Protein AF-A0A7C3CEU2-F1 (afdb_monomer_lite)

Radius of gyration: 14.24 Å; chains: 1; bounding box: 34×31×32 Å

pLDDT: mean 79.17, std 16.58, range [35.53, 97.69]

Foldseek 3Di:
DEEEALDDDLDDDPLNVVSVVVQVVCCVVPVPYHYYHCDDNDDDDNDDPPPDDAEYEYAALVCLVVLLVCVVVVHAYEYEFEQVLLVDADDPSSLVSVQRYEYEYCDPSRVVSNCVSNVHPHHYDYDDHDD

Sequence (131 aa):
MIICAPSFWSEVSGEAAYARLLARALREIVPAVRIYSLRPEKTAERCRMPLLRGPVIFSRAPLWPRALALRIKGVPVSFVLHGVEAWRRYPPLARWVFKGAVFLAVSRYTAERFLHLNRLSAPWHLLPPAL

Structure (mmCIF, N/CA/C/O backbone):
data_AF-A0A7C3CEU2-F1
#
_entry.id   AF-A0A7C3CEU2-F1
#
loop_
_atom_site.group_PDB
_atom_site.id
_atom_site.type_symbol
_atom_site.label_atom_id
_atom_site.label_alt_id
_atom_site.label_comp_id
_atom_site.label_asym_id
_atom_site.label_entity_id
_atom_site.label_seq_id
_atom_site.pdbx_PDB_ins_code
_atom_site.Cartn_x
_atom_site.Cartn_y
_atom_site.Cartn_z
_atom_site.occupancy
_atom_site.B_iso_or_equiv
_atom_site.auth_seq_id
_atom_site.auth_comp_id
_atom_site.auth_asym_id
_atom_site.auth_atom_id
_atom_site.pdbx_PDB_model_num
ATOM 1 N N . MET A 1 1 ? 4.286 4.916 15.314 1.00 72.88 1 MET A N 1
ATOM 2 C CA . MET A 1 1 ? 4.111 4.531 13.896 1.00 72.88 1 MET A CA 1
ATOM 3 C C . MET A 1 1 ? 4.668 3.130 13.705 1.00 72.88 1 MET A C 1
ATOM 5 O O . MET A 1 1 ? 5.679 2.805 14.317 1.00 72.88 1 MET A O 1
ATOM 9 N N . ILE A 1 2 ? 3.987 2.283 12.941 1.00 75.38 2 ILE A N 1
ATOM 10 C CA . ILE A 1 2 ? 4.352 0.877 12.752 1.00 75.38 2 ILE A CA 1
ATOM 11 C C . ILE A 1 2 ? 4.576 0.616 11.264 1.00 75.38 2 ILE A C 1
ATOM 13 O O . ILE A 1 2 ? 3.738 0.998 10.458 1.00 75.38 2 ILE A O 1
ATOM 17 N N . ILE A 1 3 ? 5.659 -0.063 10.897 1.00 72.00 3 ILE A N 1
ATOM 18 C CA . ILE A 1 3 ? 5.914 -0.506 9.524 1.00 72.00 3 ILE A CA 1
ATOM 19 C C . ILE A 1 3 ? 5.659 -2.005 9.450 1.00 72.00 3 ILE A C 1
ATOM 21 O O . ILE A 1 3 ? 6.272 -2.785 10.178 1.00 72.00 3 ILE A O 1
ATOM 25 N N . CYS A 1 4 ? 4.754 -2.412 8.568 1.00 69.38 4 CYS A N 1
ATOM 26 C CA . CYS A 1 4 ? 4.407 -3.799 8.331 1.00 69.38 4 CYS A CA 1
ATOM 27 C C . CYS A 1 4 ? 5.009 -4.296 7.008 1.00 69.38 4 CYS A C 1
ATOM 29 O O . CYS A 1 4 ? 4.693 -3.804 5.925 1.00 69.38 4 CYS A O 1
ATOM 31 N N . ALA A 1 5 ? 5.811 -5.345 7.168 1.00 63.56 5 ALA A N 1
ATOM 32 C CA . ALA A 1 5 ? 6.427 -6.252 6.216 1.00 63.56 5 ALA A CA 1
ATOM 33 C C . ALA A 1 5 ? 7.654 -5.763 5.418 1.00 63.56 5 ALA A C 1
ATOM 35 O O . ALA A 1 5 ? 7.583 -5.642 4.197 1.00 63.56 5 ALA A O 1
ATOM 36 N N . PRO A 1 6 ? 8.813 -5.548 6.061 1.00 56.66 6 PRO A N 1
ATOM 37 C CA . PRO A 1 6 ? 10.048 -5.201 5.360 1.00 56.66 6 PRO A CA 1
ATOM 38 C C . PRO A 1 6 ? 10.756 -6.374 4.651 1.00 56.66 6 PRO A C 1
ATOM 40 O O . PRO A 1 6 ? 11.686 -6.115 3.897 1.00 56.66 6 PRO A O 1
ATOM 43 N N . SER A 1 7 ? 10.376 -7.645 4.854 1.00 55.88 7 SER A N 1
ATOM 44 C CA . SER A 1 7 ? 10.966 -8.761 4.096 1.00 55.88 7 SER A CA 1
ATOM 45 C C . SER A 1 7 ? 9.951 -9.863 3.774 1.00 55.88 7 SER A C 1
ATOM 47 O O . SER A 1 7 ? 9.202 -10.335 4.630 1.00 55.88 7 SER A O 1
ATOM 49 N N . PHE A 1 8 ? 9.896 -10.256 2.499 1.00 54.16 8 PHE A N 1
ATOM 50 C CA . PHE A 1 8 ? 9.013 -11.318 1.995 1.00 54.16 8 PHE A CA 1
ATOM 51 C C . PHE A 1 8 ? 9.764 -12.498 1.374 1.00 54.16 8 PHE A C 1
ATOM 53 O O . PHE A 1 8 ? 9.142 -13.531 1.119 1.00 54.16 8 PHE A O 1
ATOM 60 N N . TRP A 1 9 ? 11.073 -12.369 1.162 1.00 52.16 9 TRP A N 1
ATOM 61 C CA . TRP A 1 9 ? 11.849 -13.281 0.329 1.00 52.16 9 TRP A CA 1
ATOM 62 C C . TRP A 1 9 ? 13.182 -13.611 1.005 1.00 52.16 9 TRP A C 1
ATOM 64 O O . TRP A 1 9 ? 13.838 -12.722 1.544 1.00 52.16 9 TRP A O 1
ATOM 74 N N . SER A 1 10 ? 13.557 -14.891 0.989 1.00 49.22 10 SER A N 1
ATOM 75 C CA . SER A 1 10 ? 14.908 -15.369 1.315 1.00 49.22 10 SER A CA 1
ATOM 76 C C . SER A 1 10 ? 15.932 -14.938 0.258 1.00 49.22 10 SER A C 1
ATOM 78 O O . SER A 1 10 ? 17.120 -14.859 0.551 1.00 49.22 10 SER A O 1
ATOM 80 N N . GLU A 1 11 ? 15.465 -14.627 -0.953 1.00 54.78 11 GLU A N 1
ATOM 81 C CA . GLU A 1 11 ? 16.262 -14.151 -2.082 1.00 54.78 11 GLU A CA 1
ATOM 82 C C . GLU A 1 11 ? 16.271 -12.616 -2.149 1.00 54.78 11 GLU A C 1
ATOM 84 O O . GLU A 1 11 ? 15.262 -11.949 -1.888 1.00 54.78 11 GLU A O 1
ATOM 89 N N . VAL A 1 12 ? 17.424 -12.039 -2.497 1.00 56.25 12 VAL A N 1
ATOM 90 C CA . VAL A 1 12 ? 17.590 -10.589 -2.655 1.00 56.25 12 VAL A CA 1
ATOM 91 C C . VAL A 1 12 ? 16.815 -10.132 -3.893 1.00 56.25 12 VAL A C 1
ATOM 93 O O . VAL A 1 12 ? 17.258 -10.316 -5.020 1.00 56.25 12 VAL A O 1
ATOM 96 N N . SER A 1 13 ? 15.656 -9.511 -3.680 1.00 63.59 13 SER A N 1
ATOM 97 C CA . SER A 1 13 ? 14.927 -8.753 -4.704 1.00 63.59 13 SER A CA 1
ATOM 98 C C . SER A 1 13 ? 15.055 -7.253 -4.431 1.00 63.59 13 SER A C 1
ATOM 100 O O . SER A 1 13 ? 15.171 -6.840 -3.273 1.00 63.59 13 SER A O 1
ATOM 102 N N . GLY A 1 14 ? 14.998 -6.420 -5.476 1.00 65.88 14 GLY A N 1
ATOM 103 C CA . GLY A 1 14 ? 15.035 -4.956 -5.324 1.00 65.88 14 GLY A CA 1
ATOM 104 C C . GLY A 1 14 ? 13.945 -4.427 -4.380 1.00 65.88 14 GLY A C 1
ATOM 105 O O . GLY A 1 14 ? 14.180 -3.508 -3.601 1.00 65.88 14 GLY A O 1
ATOM 106 N N . GLU A 1 15 ? 12.785 -5.085 -4.359 1.00 65.00 15 GLU A N 1
ATOM 107 C CA . GLU A 1 15 ? 11.680 -4.804 -3.438 1.00 65.00 15 GLU A CA 1
ATOM 108 C C . GLU A 1 15 ? 12.062 -5.058 -1.969 1.00 65.00 15 GLU A C 1
ATOM 110 O O . GLU A 1 15 ? 11.793 -4.226 -1.103 1.00 65.00 15 GLU A O 1
ATOM 115 N N . ALA A 1 16 ? 12.735 -6.178 -1.681 1.00 66.75 16 ALA A N 1
ATOM 116 C CA . ALA A 1 16 ? 13.203 -6.500 -0.334 1.00 66.75 16 ALA A CA 1
ATOM 117 C C . ALA A 1 16 ? 14.320 -5.549 0.125 1.00 66.75 16 ALA A C 1
ATOM 119 O O . ALA A 1 16 ? 14.311 -5.100 1.272 1.00 66.75 16 ALA A O 1
ATOM 120 N N . ALA A 1 17 ? 15.255 -5.200 -0.764 1.00 71.00 17 ALA A N 1
ATOM 121 C CA . ALA A 1 17 ? 16.306 -4.225 -0.471 1.00 71.00 17 ALA A CA 1
ATOM 122 C C . ALA A 1 17 ? 15.711 -2.846 -0.142 1.00 71.00 17 ALA A C 1
ATOM 124 O O . ALA A 1 17 ? 16.046 -2.255 0.887 1.00 71.00 17 ALA A O 1
ATOM 125 N N . TYR A 1 18 ? 14.757 -2.381 -0.951 1.00 72.31 18 TYR A N 1
ATOM 126 C CA . TYR A 1 18 ? 14.082 -1.108 -0.724 1.00 72.31 18 TYR A CA 1
ATOM 127 C C . TYR A 1 18 ? 13.266 -1.110 0.572 1.00 72.31 18 TYR A C 1
ATOM 129 O O . TYR A 1 18 ? 13.334 -0.164 1.353 1.00 72.31 18 TYR A O 1
ATOM 137 N N . ALA A 1 19 ? 12.522 -2.181 0.851 1.00 70.50 19 ALA A N 1
ATOM 138 C CA . ALA A 1 19 ? 11.728 -2.280 2.070 1.00 70.50 19 ALA A CA 1
ATOM 139 C C . ALA A 1 19 ? 12.603 -2.287 3.341 1.00 70.50 19 ALA A C 1
ATOM 141 O O . ALA A 1 19 ? 12.223 -1.682 4.348 1.00 70.50 19 ALA A O 1
ATOM 142 N N . ARG A 1 20 ? 13.798 -2.897 3.289 1.00 73.06 20 ARG A N 1
ATOM 143 C CA . ARG A 1 20 ? 14.805 -2.823 4.363 1.00 73.06 20 ARG A CA 1
ATOM 144 C C . ARG A 1 20 ? 15.373 -1.409 4.525 1.00 73.06 20 ARG A C 1
ATOM 146 O O . ARG A 1 20 ? 15.438 -0.924 5.654 1.00 73.06 20 ARG A O 1
ATOM 153 N N . LEU A 1 21 ? 15.741 -0.744 3.427 1.00 75.31 21 LEU A N 1
ATOM 154 C CA . LEU A 1 21 ? 16.241 0.638 3.446 1.00 75.31 21 LEU A CA 1
ATOM 155 C C . LEU A 1 21 ? 15.198 1.609 4.009 1.00 75.31 21 LEU A C 1
ATOM 157 O O . LEU A 1 21 ? 15.507 2.380 4.913 1.00 75.31 21 LEU A O 1
ATOM 161 N N . LEU A 1 22 ? 13.946 1.508 3.557 1.00 75.56 22 LEU A N 1
ATOM 162 C CA . LEU A 1 22 ? 12.835 2.315 4.059 1.00 75.56 22 LEU A CA 1
ATOM 163 C C . LEU A 1 22 ? 12.617 2.101 5.560 1.00 75.56 22 LEU A C 1
ATOM 165 O O . LEU A 1 22 ? 12.456 3.061 6.312 1.00 75.56 22 LEU A O 1
ATOM 169 N N . ALA A 1 23 ? 12.624 0.844 6.011 1.00 75.38 23 ALA A N 1
ATOM 170 C CA . ALA A 1 23 ? 12.460 0.527 7.423 1.00 75.38 23 ALA A CA 1
ATOM 171 C C . ALA A 1 23 ? 13.604 1.097 8.277 1.00 75.38 23 ALA A C 1
ATOM 173 O O . ALA A 1 23 ? 13.350 1.617 9.364 1.00 75.38 23 ALA A O 1
ATOM 174 N N . ARG A 1 24 ? 14.845 1.038 7.776 1.00 76.56 24 ARG A N 1
ATOM 175 C CA . ARG A 1 24 ? 16.019 1.618 8.435 1.00 76.56 24 ARG A CA 1
ATOM 176 C C . ARG A 1 24 ? 15.930 3.143 8.511 1.00 76.56 24 ARG A C 1
ATOM 178 O O . ARG A 1 24 ? 15.984 3.675 9.614 1.00 76.56 24 ARG A O 1
ATOM 185 N N . ALA A 1 25 ? 15.706 3.820 7.386 1.00 75.06 25 ALA A N 1
ATOM 186 C CA . ALA A 1 25 ? 15.602 5.278 7.331 1.00 75.06 25 ALA A CA 1
ATOM 187 C C . ALA A 1 25 ? 14.486 5.809 8.247 1.00 75.06 25 ALA A C 1
ATOM 189 O O . ALA A 1 25 ? 14.680 6.759 9.001 1.00 75.06 25 ALA A O 1
ATOM 190 N N . LEU A 1 26 ? 13.322 5.151 8.264 1.00 72.50 26 LEU A N 1
ATOM 191 C CA . LEU A 1 26 ? 12.221 5.548 9.145 1.00 72.50 26 LEU A CA 1
ATOM 192 C C . LEU A 1 26 ? 12.522 5.318 10.628 1.00 72.50 26 LEU A C 1
ATOM 194 O O . LEU A 1 26 ? 12.036 6.079 11.460 1.00 72.50 26 LEU A O 1
ATOM 198 N N . ARG A 1 27 ? 13.312 4.295 10.971 1.00 73.50 27 ARG A N 1
ATOM 199 C CA . ARG A 1 27 ? 13.768 4.072 12.348 1.00 73.50 27 ARG A CA 1
ATOM 200 C C . ARG A 1 27 ? 14.796 5.115 12.784 1.00 73.50 27 ARG A C 1
ATOM 202 O O . ARG A 1 27 ? 14.803 5.477 13.954 1.00 73.50 27 ARG A O 1
ATOM 209 N N . GLU A 1 28 ? 15.631 5.596 11.869 1.00 76.69 28 GLU A N 1
ATOM 210 C CA . GLU A 1 28 ? 16.599 6.667 12.137 1.00 76.69 28 GLU A CA 1
ATOM 211 C C . GLU A 1 28 ? 15.892 8.014 12.369 1.00 76.69 28 GLU A C 1
ATOM 213 O O . GLU A 1 28 ? 16.191 8.701 13.340 1.00 76.69 28 GLU A O 1
ATOM 218 N N . ILE A 1 29 ? 14.892 8.354 11.547 1.00 73.88 29 ILE A N 1
ATOM 219 C CA . ILE A 1 29 ? 14.123 9.606 11.683 1.00 73.88 29 ILE A CA 1
ATOM 220 C C . ILE A 1 29 ? 13.165 9.550 12.880 1.00 73.88 29 ILE A C 1
ATOM 222 O O . ILE A 1 29 ? 12.965 10.538 13.584 1.00 73.88 29 ILE A O 1
ATOM 226 N N . VAL A 1 30 ? 12.539 8.394 13.109 1.00 74.69 30 VAL A N 1
ATOM 227 C CA . VAL A 1 30 ? 11.559 8.195 14.178 1.00 74.69 30 VAL A CA 1
ATOM 228 C C . VAL A 1 30 ? 11.952 6.954 14.988 1.00 74.69 30 VAL A C 1
ATOM 230 O O . VAL A 1 30 ? 11.452 5.856 14.724 1.00 74.69 30 VAL A O 1
ATOM 233 N N . PRO A 1 31 ? 12.788 7.108 16.033 1.00 72.50 31 PRO A N 1
ATOM 234 C CA . PRO A 1 31 ? 13.298 5.991 16.839 1.00 72.50 31 PRO A CA 1
ATOM 235 C C . PRO A 1 31 ? 12.214 5.099 17.461 1.00 72.50 31 PRO A C 1
ATOM 237 O O . PRO A 1 31 ? 12.431 3.912 17.695 1.00 72.50 31 PRO A O 1
ATOM 240 N N . ALA A 1 32 ? 11.016 5.649 17.689 1.00 72.31 32 ALA A N 1
ATOM 241 C CA . ALA A 1 32 ? 9.859 4.926 18.218 1.00 72.31 32 ALA A CA 1
ATOM 242 C C . ALA A 1 32 ? 9.128 4.042 17.179 1.00 72.31 32 ALA A C 1
ATOM 244 O O . ALA A 1 32 ? 8.109 3.419 17.502 1.00 72.31 32 ALA A O 1
ATOM 245 N N . VAL A 1 33 ? 9.586 4.003 15.922 1.00 74.25 33 VAL A N 1
ATOM 246 C CA . VAL A 1 33 ? 8.997 3.159 14.876 1.00 74.25 33 VAL A CA 1
ATOM 247 C C . VAL A 1 33 ? 9.192 1.685 15.200 1.00 74.25 33 VAL A C 1
ATOM 249 O O . VAL A 1 33 ? 10.299 1.213 15.448 1.00 74.25 33 VAL A O 1
ATOM 252 N N . ARG A 1 34 ? 8.094 0.927 15.142 1.00 75.19 34 ARG A N 1
ATOM 253 C CA . ARG A 1 34 ? 8.120 -0.532 15.284 1.00 75.19 34 ARG A CA 1
ATOM 254 C C . ARG A 1 34 ? 8.059 -1.181 13.912 1.00 75.19 34 ARG A C 1
ATOM 256 O O . ARG A 1 34 ? 7.157 -0.882 13.134 1.00 75.19 34 ARG A O 1
ATOM 263 N N . ILE A 1 35 ? 8.988 -2.085 13.636 1.00 72.75 35 ILE A N 1
ATOM 264 C CA . ILE A 1 35 ? 9.080 -2.803 12.366 1.00 72.75 35 ILE A CA 1
ATOM 265 C C . ILE A 1 35 ? 8.587 -4.236 12.585 1.00 72.75 35 ILE A C 1
ATOM 267 O O . ILE A 1 35 ? 9.104 -4.940 13.448 1.00 72.75 35 ILE A O 1
ATOM 271 N N . TYR A 1 36 ? 7.606 -4.677 11.802 1.00 72.25 36 TYR A N 1
ATOM 272 C CA . TYR A 1 36 ? 7.068 -6.039 11.847 1.00 72.25 36 TYR A CA 1
ATOM 273 C C . TYR A 1 36 ? 7.275 -6.729 10.512 1.00 72.25 36 TYR A C 1
ATOM 275 O O . TYR A 1 36 ? 6.740 -6.251 9.521 1.00 72.25 36 TYR A O 1
ATOM 283 N N . SER A 1 37 ? 7.969 -7.869 10.470 1.00 68.25 37 SER A N 1
ATOM 284 C CA . SER A 1 37 ? 8.040 -8.693 9.256 1.00 68.25 37 SER A CA 1
ATOM 285 C C . SER A 1 37 ? 7.017 -9.821 9.265 1.00 68.25 37 SER A C 1
ATOM 287 O O . SER A 1 37 ? 6.851 -10.509 10.267 1.00 68.25 37 SER A O 1
ATOM 289 N N . LEU A 1 38 ? 6.310 -9.998 8.143 1.00 60.22 38 LEU A N 1
ATOM 290 C CA . LEU A 1 38 ? 5.287 -11.042 7.989 1.00 60.22 38 LEU A CA 1
ATOM 291 C C . LEU A 1 38 ? 5.890 -12.415 7.662 1.00 60.22 38 LEU A C 1
ATOM 293 O O . LEU A 1 38 ? 5.217 -13.428 7.850 1.00 60.22 38 LEU A O 1
ATOM 297 N N . ARG A 1 39 ? 7.146 -12.457 7.202 1.00 58.28 39 ARG A N 1
ATOM 298 C CA . ARG A 1 39 ? 7.986 -13.655 7.187 1.00 58.28 39 ARG A CA 1
ATOM 299 C C . ARG A 1 39 ? 9.299 -13.316 7.894 1.00 58.28 39 ARG A C 1
ATOM 301 O O . ARG A 1 39 ? 9.975 -12.381 7.466 1.00 58.28 39 ARG A O 1
ATOM 308 N N . PRO A 1 40 ? 9.661 -14.008 8.979 1.00 51.78 40 PRO A N 1
ATOM 309 C CA . PRO A 1 40 ? 10.982 -13.830 9.552 1.00 51.78 40 PRO A CA 1
ATOM 310 C C . PRO A 1 40 ? 12.025 -14.425 8.590 1.00 51.78 40 PRO A C 1
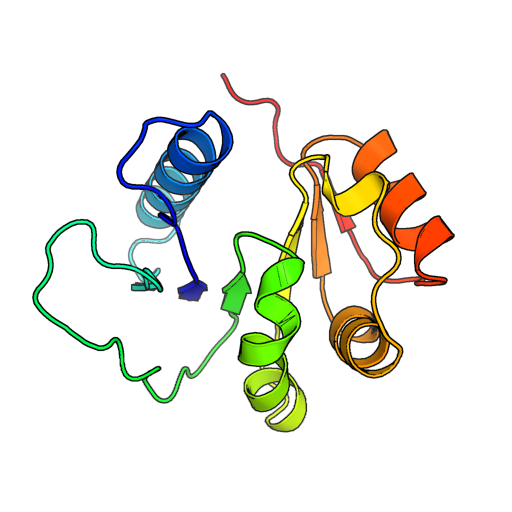ATOM 312 O O . PRO A 1 40 ? 11.800 -15.479 8.002 1.00 51.78 40 PRO A O 1
ATOM 315 N N . GLU A 1 41 ? 13.172 -13.761 8.430 1.00 47.94 41 GLU A N 1
ATOM 316 C CA . GLU A 1 41 ?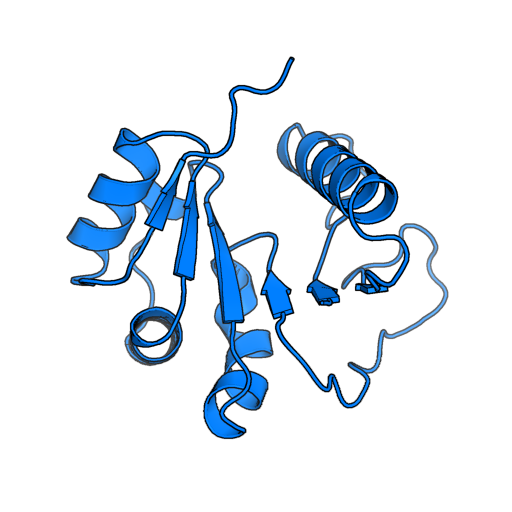 14.331 -14.315 7.698 1.00 47.94 41 GLU A CA 1
ATOM 317 C C . GLU A 1 41 ? 14.895 -15.583 8.368 1.00 47.94 41 GLU A C 1
ATOM 319 O O . GLU A 1 41 ? 15.646 -16.330 7.750 1.00 47.94 41 GLU A O 1
ATOM 324 N N . LYS A 1 42 ? 14.497 -15.856 9.619 1.00 43.88 42 LYS A N 1
ATOM 325 C CA . LYS A 1 42 ? 14.785 -17.089 10.359 1.00 43.88 42 LYS A CA 1
ATOM 326 C C . LYS A 1 42 ? 13.487 -17.766 10.808 1.00 43.88 42 LYS A C 1
ATOM 328 O O . LYS A 1 42 ? 12.588 -17.126 11.337 1.00 43.88 42 LYS A O 1
ATOM 333 N N . THR A 1 43 ? 13.416 -19.075 10.620 1.00 39.22 43 THR A N 1
ATOM 334 C CA . THR A 1 43 ? 12.252 -19.982 10.637 1.00 39.22 43 THR A CA 1
ATOM 335 C C . THR A 1 43 ? 11.423 -20.097 11.932 1.00 39.22 43 THR A C 1
ATOM 337 O O . THR A 1 43 ? 10.631 -21.028 12.040 1.00 39.22 43 THR A O 1
ATOM 340 N N . ALA A 1 44 ? 11.554 -19.218 12.927 1.00 35.53 44 ALA A N 1
ATOM 341 C CA . ALA A 1 44 ? 11.131 -19.571 14.287 1.00 35.53 44 ALA A CA 1
ATOM 342 C C . ALA A 1 44 ? 9.729 -19.123 14.738 1.00 35.53 44 ALA A C 1
ATOM 344 O O . ALA A 1 44 ? 9.203 -19.731 15.661 1.00 35.53 44 ALA A O 1
ATOM 345 N N . GLU A 1 45 ? 9.066 -18.124 14.144 1.00 40.44 45 GLU A N 1
ATOM 346 C CA . GLU A 1 45 ? 7.824 -17.616 14.758 1.00 40.44 45 GLU A CA 1
ATOM 347 C C . GLU A 1 45 ? 6.716 -17.305 13.749 1.00 40.44 45 GLU A C 1
ATOM 349 O O . GLU A 1 45 ? 6.830 -16.428 12.888 1.00 40.44 45 GLU A O 1
ATOM 354 N N . ARG A 1 46 ? 5.576 -17.998 13.900 1.00 42.47 46 ARG A N 1
ATOM 355 C CA . ARG A 1 46 ? 4.295 -17.539 13.350 1.00 42.47 46 ARG A CA 1
ATOM 356 C C . ARG A 1 46 ? 4.002 -16.174 13.969 1.00 42.47 46 ARG A C 1
ATOM 358 O O . ARG A 1 46 ? 3.555 -16.090 15.109 1.00 42.47 46 ARG A O 1
ATOM 365 N N . CYS A 1 47 ? 4.248 -15.114 13.204 1.00 45.94 47 CYS A N 1
ATOM 366 C CA . CYS A 1 47 ? 4.029 -13.741 13.634 1.00 45.94 47 CYS A CA 1
ATOM 367 C C . CYS A 1 47 ? 2.531 -13.525 13.926 1.00 45.94 47 CYS A C 1
ATOM 369 O O . CYS A 1 47 ? 1.718 -13.313 13.021 1.00 45.94 47 CYS A O 1
ATOM 371 N N . ARG A 1 48 ? 2.139 -13.622 15.203 1.00 52.94 48 ARG A N 1
ATOM 372 C CA . ARG A 1 48 ? 0.846 -13.124 15.679 1.00 52.94 48 ARG A CA 1
ATOM 373 C C . ARG A 1 48 ? 0.896 -11.611 15.515 1.00 52.94 48 ARG A C 1
ATOM 375 O O . ARG A 1 48 ? 1.741 -10.974 16.133 1.00 52.94 48 ARG A O 1
ATOM 382 N N . MET A 1 49 ? 0.026 -11.038 14.677 1.00 52.25 49 MET A N 1
ATOM 383 C CA . MET A 1 49 ? -0.116 -9.580 14.619 1.00 52.25 49 MET A CA 1
ATOM 384 C C . MET A 1 49 ? -0.436 -9.095 16.038 1.00 52.25 49 MET A C 1
ATOM 386 O O . MET A 1 49 ? -1.497 -9.456 16.557 1.00 52.25 49 MET A O 1
ATOM 390 N N . PRO A 1 50 ? 0.439 -8.303 16.680 1.00 57.75 50 PRO A N 1
ATOM 391 C CA . PRO A 1 50 ? 0.084 -7.697 17.948 1.00 57.75 50 PRO A CA 1
ATOM 392 C C . PRO A 1 50 ? -1.124 -6.781 17.744 1.00 57.75 50 PRO A C 1
ATOM 394 O O . PRO A 1 50 ? -1.422 -6.359 16.623 1.00 57.75 50 PRO A O 1
ATOM 397 N N . LEU A 1 51 ? -1.815 -6.439 18.832 1.00 60.69 51 LEU A N 1
ATOM 398 C CA . LEU A 1 51 ? -2.785 -5.345 18.844 1.00 60.69 51 LEU A CA 1
ATOM 399 C C . LEU A 1 51 ? -2.052 -4.038 18.505 1.00 60.69 51 LEU A C 1
ATOM 401 O O . LEU A 1 51 ? -1.561 -3.330 19.381 1.00 60.69 51 LEU A O 1
ATOM 405 N N . LEU A 1 52 ? -1.930 -3.758 17.208 1.00 63.12 52 LEU A N 1
ATOM 406 C CA . LEU A 1 52 ? -1.287 -2.564 16.687 1.00 63.12 52 LEU A CA 1
ATOM 407 C C . LEU A 1 52 ? -2.147 -1.358 17.077 1.00 63.12 52 LEU A C 1
ATOM 409 O O . LEU A 1 52 ? -3.271 -1.209 16.599 1.00 63.12 52 LEU A O 1
ATOM 413 N N . ARG A 1 53 ? -1.626 -0.519 17.976 1.00 66.69 53 ARG A N 1
ATOM 414 C CA . ARG A 1 53 ? -2.191 0.792 18.307 1.00 66.69 53 ARG A CA 1
ATOM 415 C C . ARG A 1 53 ? -1.341 1.865 17.619 1.00 66.69 53 ARG A C 1
ATOM 417 O O . ARG A 1 53 ? -0.127 1.903 17.814 1.00 66.69 53 ARG A O 1
ATOM 424 N N . GLY A 1 54 ? -1.981 2.710 16.811 1.00 77.94 54 GLY A N 1
ATOM 425 C CA . GLY A 1 54 ? -1.349 3.815 16.077 1.00 77.94 54 GLY A CA 1
ATOM 426 C C . GLY A 1 54 ? -1.183 3.574 14.566 1.00 77.94 54 GLY A C 1
ATOM 427 O O . GLY A 1 54 ? -1.475 2.478 14.091 1.00 77.94 54 GLY A O 1
ATOM 428 N N . PRO A 1 55 ? -0.724 4.590 13.806 1.00 85.50 55 PRO A N 1
ATOM 429 C CA . PRO A 1 55 ? -0.655 4.540 12.343 1.00 85.50 55 PRO A CA 1
ATOM 430 C C . PRO A 1 55 ? 0.246 3.416 11.827 1.00 85.50 55 PRO A C 1
ATOM 432 O O . PRO A 1 55 ? 1.354 3.227 12.350 1.00 85.50 55 PRO A O 1
ATOM 435 N N . VAL A 1 56 ? -0.213 2.708 10.790 1.00 87.88 56 VAL A N 1
ATOM 436 C CA . VAL A 1 56 ? 0.488 1.560 10.198 1.00 87.88 56 VAL A CA 1
ATOM 437 C C . VAL A 1 56 ? 0.801 1.803 8.724 1.00 87.88 56 VAL A C 1
ATOM 439 O O . VAL A 1 56 ? -0.097 2.044 7.926 1.00 87.88 56 VAL A O 1
ATOM 442 N N . ILE A 1 57 ? 2.068 1.675 8.345 1.00 88.25 57 ILE A N 1
ATOM 443 C CA . ILE A 1 57 ? 2.534 1.724 6.959 1.00 88.25 57 ILE A CA 1
ATOM 444 C C . ILE A 1 57 ? 2.779 0.294 6.492 1.00 88.25 57 ILE A C 1
ATOM 446 O O . ILE A 1 57 ? 3.628 -0.408 7.032 1.00 88.25 57 ILE A O 1
ATOM 450 N N . PHE A 1 58 ? 2.049 -0.145 5.479 1.00 86.88 58 PHE A N 1
ATOM 451 C CA . PHE A 1 58 ? 2.297 -1.394 4.781 1.00 86.88 58 PHE A CA 1
ATOM 452 C C . PHE A 1 58 ? 3.280 -1.150 3.649 1.00 86.88 58 PHE A C 1
ATOM 454 O O . PHE A 1 58 ? 3.073 -0.264 2.823 1.00 86.88 58 PHE A O 1
ATOM 461 N N . SER A 1 59 ? 4.313 -1.980 3.561 1.00 83.50 59 SER A N 1
ATOM 462 C CA . SER A 1 59 ? 5.272 -1.904 2.461 1.00 83.50 59 SER A CA 1
ATOM 463 C C . SER A 1 59 ? 4.643 -2.191 1.100 1.00 83.50 59 SER A C 1
ATOM 465 O O . SER A 1 59 ? 5.238 -1.848 0.101 1.00 83.50 59 SER A O 1
ATOM 467 N N . ARG A 1 60 ? 3.466 -2.827 1.009 1.00 84.38 60 ARG A N 1
ATOM 468 C CA . ARG A 1 60 ? 2.861 -3.151 -0.295 1.00 84.38 60 ARG A CA 1
ATOM 469 C C . ARG A 1 60 ? 1.345 -3.195 -0.251 1.00 84.38 60 ARG A C 1
ATOM 471 O O . ARG A 1 60 ? 0.762 -3.717 0.705 1.00 84.38 60 ARG A O 1
ATOM 478 N N . ALA A 1 61 ? 0.699 -2.785 -1.340 1.00 88.69 61 ALA A N 1
ATOM 479 C CA . ALA A 1 61 ? -0.757 -2.871 -1.497 1.00 88.69 61 ALA A CA 1
ATOM 480 C C . ALA A 1 61 ? -1.351 -4.298 -1.368 1.00 88.69 61 ALA A C 1
ATOM 482 O O . ALA A 1 61 ? -2.435 -4.435 -0.797 1.00 88.69 61 ALA A O 1
ATOM 483 N N . PRO A 1 62 ? -0.691 -5.399 -1.804 1.00 88.25 62 PRO A N 1
ATOM 484 C CA . PRO A 1 62 ? -1.164 -6.768 -1.557 1.00 88.25 62 PRO A CA 1
ATOM 485 C C . PRO A 1 62 ? -1.396 -7.141 -0.084 1.00 88.25 62 PRO A C 1
ATOM 487 O O . PRO A 1 62 ? -2.041 -8.151 0.183 1.00 88.25 62 PRO A O 1
ATOM 490 N N . LEU A 1 63 ? -0.920 -6.338 0.872 1.00 86.19 63 LEU A N 1
ATOM 491 C CA . LEU A 1 63 ? -1.124 -6.559 2.308 1.00 86.19 63 LEU A CA 1
ATOM 492 C C . LEU A 1 63 ? -2.453 -6.024 2.839 1.00 86.19 63 LEU A C 1
ATOM 494 O O . LEU A 1 63 ? -2.718 -6.112 4.040 1.00 86.19 63 LEU A O 1
ATOM 498 N N . TRP A 1 64 ? -3.328 -5.550 1.953 1.00 90.44 64 TRP A N 1
ATOM 499 C CA . TRP A 1 64 ? -4.675 -5.105 2.293 1.00 90.44 64 TRP A CA 1
ATOM 500 C C . TRP A 1 64 ? -5.485 -6.075 3.181 1.00 90.44 64 TRP A C 1
ATOM 502 O O . TRP A 1 64 ? -6.222 -5.563 4.025 1.00 90.44 64 TRP A O 1
ATOM 512 N N . PRO A 1 65 ? -5.356 -7.427 3.118 1.00 89.81 65 PRO A N 1
ATOM 513 C CA . PRO A 1 65 ? -6.121 -8.295 4.017 1.00 89.81 65 PRO A CA 1
ATOM 514 C C . PRO A 1 65 ? -5.736 -8.097 5.486 1.00 89.81 65 PRO A C 1
ATOM 516 O O . PRO A 1 65 ? -6.574 -8.212 6.374 1.00 89.81 65 PRO A O 1
ATOM 519 N N . ARG A 1 66 ? -4.469 -7.755 5.759 1.00 84.44 66 ARG A N 1
ATOM 520 C CA . ARG A 1 66 ? -3.984 -7.441 7.113 1.00 84.44 66 ARG A CA 1
ATOM 521 C C . ARG A 1 66 ? -4.428 -6.051 7.557 1.00 84.44 66 ARG A C 1
ATOM 523 O O . ARG A 1 66 ? -4.733 -5.846 8.729 1.00 84.44 66 ARG A O 1
ATOM 530 N N . ALA A 1 67 ? -4.515 -5.117 6.615 1.00 87.94 67 ALA A N 1
ATOM 531 C CA . ALA A 1 67 ? -5.030 -3.779 6.866 1.00 87.94 67 ALA A CA 1
ATOM 532 C C . ALA A 1 67 ? -6.545 -3.756 7.118 1.00 87.94 67 ALA A C 1
ATOM 534 O O . ALA A 1 67 ? -7.022 -2.832 7.766 1.00 87.94 67 ALA A O 1
ATOM 535 N N . LEU A 1 68 ? -7.302 -4.762 6.663 1.00 90.75 68 LEU A N 1
ATOM 536 C CA . LEU A 1 68 ? -8.758 -4.814 6.826 1.00 90.75 68 LEU A CA 1
ATOM 537 C C . LEU A 1 68 ? -9.184 -4.688 8.296 1.00 90.75 68 LEU A C 1
ATOM 539 O O . LEU A 1 68 ? -9.991 -3.826 8.634 1.00 90.75 68 LEU A O 1
ATOM 543 N N . ALA A 1 69 ? -8.599 -5.497 9.184 1.00 87.31 69 ALA A N 1
ATOM 544 C CA . ALA A 1 69 ? -8.925 -5.460 10.610 1.00 87.31 69 ALA A CA 1
ATOM 545 C C . ALA A 1 69 ? -8.545 -4.120 11.265 1.00 87.31 69 ALA A C 1
ATOM 547 O O . ALA A 1 69 ? -9.246 -3.642 12.154 1.00 87.31 69 ALA A O 1
ATOM 548 N N . LEU A 1 70 ? -7.451 -3.498 10.817 1.00 88.44 70 LEU A N 1
ATOM 549 C CA . LEU A 1 70 ? -7.024 -2.177 11.286 1.00 88.44 70 LEU A CA 1
ATOM 550 C C . LEU A 1 70 ? -7.984 -1.085 10.808 1.00 88.44 70 LEU A C 1
ATOM 552 O O . LEU A 1 70 ? -8.382 -0.222 11.585 1.00 88.44 70 LEU A O 1
ATOM 556 N N . ARG A 1 71 ? -8.423 -1.179 9.551 1.00 89.56 71 ARG A N 1
ATOM 557 C CA . ARG A 1 71 ? -9.356 -0.245 8.927 1.00 89.56 71 ARG A CA 1
ATOM 558 C C . ARG A 1 71 ? -10.728 -0.263 9.594 1.00 89.56 71 ARG A C 1
ATOM 560 O O . ARG A 1 71 ? -11.311 0.804 9.771 1.00 89.56 71 ARG A O 1
ATOM 567 N N . ILE A 1 72 ? -11.218 -1.447 9.972 1.00 90.62 72 ILE A N 1
ATOM 568 C CA . ILE A 1 72 ? -12.463 -1.615 10.742 1.00 90.62 72 ILE A CA 1
ATOM 569 C C . ILE A 1 72 ? -12.336 -0.950 12.119 1.00 90.62 72 ILE A C 1
ATOM 571 O O . ILE A 1 72 ? -13.271 -0.308 12.579 1.00 90.62 72 ILE A O 1
ATOM 575 N N . LYS A 1 73 ? -11.159 -1.034 12.749 1.00 88.06 73 LYS A N 1
ATOM 576 C CA . LYS A 1 73 ? -10.860 -0.398 14.042 1.00 88.06 73 LYS A CA 1
ATOM 577 C C . LYS A 1 73 ? -10.556 1.106 13.949 1.00 88.06 73 LYS A C 1
ATOM 579 O O . LYS A 1 73 ? -10.129 1.688 14.940 1.00 88.06 73 LYS A O 1
ATOM 584 N N . GLY A 1 74 ? -10.711 1.725 12.776 1.00 89.56 74 GLY A N 1
ATOM 585 C CA . GLY A 1 74 ? -10.416 3.148 12.572 1.00 89.56 74 GLY A CA 1
ATOM 586 C C . GLY A 1 74 ? -8.928 3.507 12.658 1.00 89.56 74 GLY A C 1
ATOM 587 O O . GLY A 1 74 ? -8.588 4.675 12.812 1.00 89.56 74 GLY A O 1
ATOM 588 N N . VAL A 1 75 ? -8.027 2.525 12.568 1.00 89.69 75 VAL A N 1
ATOM 589 C CA . VAL A 1 75 ? -6.583 2.776 12.610 1.00 89.69 75 VAL A CA 1
ATOM 590 C C . VAL A 1 75 ? -6.126 3.341 11.258 1.00 89.69 75 VAL A C 1
ATOM 592 O O . VAL A 1 75 ? -6.421 2.725 10.228 1.00 89.69 75 VAL A O 1
ATOM 595 N N . PRO A 1 76 ? -5.381 4.464 11.230 1.00 90.62 76 PRO A N 1
ATOM 596 C CA . PRO A 1 76 ? -4.823 5.003 9.995 1.00 90.62 76 PRO A CA 1
ATOM 597 C C . PRO A 1 76 ? -3.862 4.010 9.340 1.00 90.62 76 PRO A C 1
ATOM 599 O O . PRO A 1 76 ? -2.960 3.480 9.999 1.00 90.62 76 PRO A O 1
ATOM 602 N N . VAL A 1 77 ? -4.043 3.777 8.040 1.00 92.31 77 VAL A N 1
ATOM 603 C CA . VAL A 1 77 ? -3.195 2.877 7.256 1.00 92.31 77 VAL A CA 1
ATOM 604 C C . VAL A 1 77 ? -2.637 3.581 6.026 1.00 92.31 77 VAL A C 1
ATOM 606 O O . VAL A 1 77 ? -3.349 4.320 5.346 1.00 92.31 77 VAL A O 1
ATOM 609 N N . SER A 1 78 ? -1.379 3.298 5.716 1.00 92.88 78 SER A N 1
ATOM 610 C CA . SER A 1 78 ? -0.728 3.742 4.487 1.00 92.88 78 SER A CA 1
ATOM 611 C C . SER A 1 78 ? -0.157 2.554 3.725 1.00 92.88 78 SER A C 1
ATOM 613 O O . SER A 1 78 ? 0.163 1.533 4.332 1.00 92.88 78 SER A O 1
ATOM 615 N N . PHE A 1 79 ? -0.003 2.679 2.411 1.00 92.25 79 PHE A N 1
ATOM 616 C CA . PHE A 1 79 ? 0.596 1.646 1.565 1.00 92.25 79 PHE A CA 1
ATOM 617 C C . PHE A 1 79 ? 1.698 2.224 0.694 1.00 92.25 79 PHE A C 1
ATOM 619 O O . PHE A 1 79 ? 1.516 3.277 0.088 1.00 92.25 79 PHE A O 1
ATOM 626 N N . VAL A 1 80 ? 2.806 1.501 0.582 1.00 89.81 80 VAL A N 1
ATOM 627 C CA . VAL A 1 80 ? 3.845 1.792 -0.403 1.00 89.81 80 VAL A CA 1
ATOM 628 C C . VAL A 1 80 ? 3.512 1.091 -1.729 1.00 89.81 80 VAL A C 1
ATOM 630 O O . VAL A 1 80 ? 3.000 -0.032 -1.741 1.00 89.81 80 VAL A O 1
ATOM 633 N N . LEU A 1 81 ? 3.744 1.785 -2.845 1.00 90.62 81 LEU A N 1
ATOM 634 C CA . LEU A 1 81 ? 3.551 1.308 -4.213 1.00 90.62 81 LEU A CA 1
ATOM 635 C C . LEU A 1 81 ? 4.911 1.243 -4.918 1.00 90.62 81 LEU A C 1
ATOM 637 O O . LEU A 1 81 ? 5.564 2.276 -5.081 1.00 90.62 81 LEU A O 1
ATOM 641 N N . HIS A 1 82 ? 5.311 0.048 -5.357 1.00 84.56 82 HIS A N 1
ATOM 642 C CA . HIS A 1 82 ? 6.627 -0.255 -5.934 1.00 84.56 82 HIS A CA 1
ATOM 643 C C . HIS A 1 82 ? 6.633 -0.348 -7.465 1.00 84.56 82 HIS A C 1
ATOM 645 O O . HIS A 1 82 ? 7.697 -0.399 -8.071 1.00 84.56 82 HIS A O 1
ATOM 651 N N . GLY A 1 83 ? 5.464 -0.355 -8.104 1.00 85.56 83 GLY A N 1
ATOM 652 C CA . GLY A 1 83 ? 5.322 -0.293 -9.562 1.00 85.56 83 GLY A CA 1
ATOM 653 C C . GLY A 1 83 ? 4.503 -1.445 -10.121 1.00 85.56 83 GLY A C 1
ATOM 654 O O . GLY A 1 83 ? 3.641 -1.223 -10.968 1.00 85.56 83 GLY A O 1
ATOM 655 N N . VAL A 1 84 ? 4.668 -2.659 -9.584 1.00 85.44 84 VAL A N 1
ATOM 656 C CA . VAL A 1 84 ? 3.833 -3.813 -9.969 1.00 85.44 84 VAL A CA 1
ATOM 657 C C . VAL A 1 84 ? 2.350 -3.556 -9.676 1.00 85.44 84 VAL A C 1
ATOM 659 O O . VAL A 1 84 ? 1.467 -4.009 -10.404 1.00 85.44 84 VAL A O 1
ATOM 662 N N . GLU A 1 85 ? 2.061 -2.762 -8.644 1.00 89.38 85 GLU A N 1
ATOM 663 C CA . GLU A 1 85 ? 0.709 -2.367 -8.268 1.00 89.38 85 GLU A CA 1
ATOM 664 C C . GLU A 1 85 ? 0.007 -1.550 -9.359 1.00 89.38 85 GLU A C 1
ATOM 666 O O . GLU A 1 85 ? -1.213 -1.652 -9.488 1.00 89.38 85 GLU A O 1
ATOM 671 N N . ALA A 1 86 ? 0.752 -0.797 -10.178 1.00 91.25 86 ALA A N 1
ATOM 672 C CA . ALA A 1 86 ? 0.204 0.026 -11.260 1.00 91.25 86 ALA A CA 1
ATOM 673 C C . ALA A 1 86 ? -0.590 -0.797 -12.290 1.00 91.25 86 ALA A C 1
ATOM 675 O O . ALA A 1 86 ? -1.489 -0.279 -12.949 1.00 91.25 86 ALA A O 1
ATOM 676 N N . TRP A 1 87 ? -0.286 -2.091 -12.400 1.00 92.75 87 TRP A N 1
ATOM 677 C CA . TRP A 1 87 ? -0.872 -3.006 -13.379 1.00 92.75 87 TRP A CA 1
ATOM 678 C C . TRP A 1 87 ? -1.952 -3.911 -12.788 1.00 92.75 87 TRP A C 1
ATOM 680 O O . TRP A 1 87 ? -2.556 -4.712 -13.501 1.00 92.75 87 TRP A O 1
ATOM 690 N N . ARG A 1 88 ? -2.217 -3.806 -11.480 1.00 92.25 88 ARG A N 1
ATOM 691 C CA . ARG A 1 88 ? -3.099 -4.731 -10.771 1.00 92.25 88 ARG A CA 1
ATOM 692 C C . ARG A 1 88 ? -4.421 -4.080 -10.386 1.00 92.25 88 ARG A C 1
ATOM 694 O O . ARG A 1 88 ? -4.478 -3.132 -9.601 1.00 92.25 88 ARG A O 1
ATOM 701 N N . ARG A 1 89 ? -5.518 -4.672 -10.865 1.00 94.81 89 ARG A N 1
ATOM 702 C CA . ARG A 1 89 ? -6.866 -4.369 -10.378 1.00 94.81 89 ARG A CA 1
ATOM 703 C C . ARG A 1 89 ? -7.186 -5.240 -9.165 1.00 94.81 89 ARG A C 1
ATOM 705 O O . ARG A 1 89 ? -7.157 -6.466 -9.240 1.00 94.81 89 ARG A O 1
ATOM 712 N N . TYR A 1 90 ? -7.497 -4.606 -8.044 1.00 95.75 90 TYR A N 1
ATOM 713 C CA . TYR A 1 90 ? -7.791 -5.274 -6.778 1.00 95.75 90 TYR A CA 1
ATOM 714 C C . TYR A 1 90 ? -9.290 -5.544 -6.602 1.00 95.75 90 TYR A C 1
ATOM 716 O O . TYR A 1 90 ? -10.104 -4.822 -7.183 1.00 95.75 90 TYR A O 1
ATOM 724 N N . PRO A 1 91 ? -9.690 -6.550 -5.798 1.00 96.56 91 PRO A N 1
ATOM 725 C CA . PRO A 1 91 ? -11.098 -6.876 -5.556 1.00 96.56 91 PRO A CA 1
ATOM 726 C C . PRO A 1 91 ? -11.843 -5.759 -4.795 1.00 96.56 91 PRO A C 1
ATOM 728 O O . PRO A 1 91 ? -11.205 -4.924 -4.152 1.00 96.56 91 PRO A O 1
ATOM 731 N N . PRO A 1 92 ? -13.194 -5.732 -4.822 1.00 97.00 92 PRO A N 1
ATOM 732 C CA . PRO A 1 92 ? -13.994 -4.679 -4.184 1.00 97.00 92 PRO A CA 1
ATOM 733 C C . PRO A 1 92 ? -13.634 -4.401 -2.719 1.00 97.00 92 PRO A C 1
ATOM 735 O O . PRO A 1 92 ? -13.493 -3.239 -2.342 1.00 97.00 92 PRO A O 1
ATOM 738 N N . LEU A 1 93 ? -13.411 -5.449 -1.922 1.00 96.12 93 LEU A N 1
ATOM 739 C CA . LEU A 1 93 ? -13.066 -5.318 -0.505 1.00 96.12 93 LEU A CA 1
ATOM 740 C C . LEU A 1 93 ? -11.705 -4.641 -0.290 1.00 96.12 93 LEU A C 1
ATOM 742 O O . LEU A 1 93 ? -11.572 -3.763 0.558 1.00 96.12 93 LEU A O 1
ATOM 746 N N . ALA A 1 94 ? -10.707 -4.987 -1.103 1.00 95.50 94 ALA A N 1
ATOM 747 C CA . ALA A 1 94 ? -9.403 -4.332 -1.074 1.00 95.50 94 ALA A CA 1
ATOM 748 C C . ALA A 1 94 ? -9.523 -2.844 -1.421 1.00 95.50 94 ALA A C 1
ATOM 750 O O . ALA A 1 94 ? -8.978 -1.993 -0.726 1.00 95.50 94 ALA A O 1
ATOM 751 N N . ARG A 1 95 ? -10.310 -2.516 -2.454 1.00 96.50 95 ARG A N 1
ATOM 752 C CA . ARG A 1 95 ? -10.567 -1.123 -2.843 1.00 96.50 95 ARG A CA 1
ATOM 753 C C . ARG A 1 95 ? -11.279 -0.338 -1.742 1.00 96.50 95 ARG A C 1
ATOM 755 O O . ARG A 1 95 ? -10.980 0.835 -1.559 1.00 96.50 95 ARG A O 1
ATOM 762 N N . TRP A 1 96 ? -12.179 -0.966 -0.984 1.00 95.62 96 TRP A N 1
ATOM 763 C CA . TRP A 1 96 ? -12.787 -0.342 0.195 1.00 95.62 96 TRP A CA 1
ATOM 764 C C . TRP A 1 96 ? -11.744 -0.009 1.271 1.00 95.62 96 TRP A C 1
ATOM 766 O O . TRP A 1 96 ? -11.750 1.105 1.792 1.00 95.62 96 TRP A O 1
ATOM 776 N N . VAL A 1 97 ? -10.797 -0.918 1.542 1.00 95.50 97 VAL A N 1
ATOM 777 C CA . VAL A 1 97 ? -9.668 -0.645 2.451 1.00 95.50 97 VAL A CA 1
ATOM 778 C C . VAL A 1 97 ? -8.841 0.539 1.941 1.00 95.50 97 VAL A C 1
ATOM 780 O O . VAL A 1 97 ? -8.561 1.470 2.694 1.00 95.50 97 VAL A O 1
ATOM 783 N N . PHE A 1 98 ? -8.514 0.537 0.649 1.00 96.38 98 PHE A N 1
ATOM 784 C CA . PHE A 1 98 ? -7.706 1.565 -0.006 1.00 96.38 98 PHE A CA 1
ATOM 785 C C . PHE A 1 98 ? -8.341 2.954 -0.031 1.00 96.38 98 PHE A C 1
ATOM 787 O O . PHE A 1 98 ? -7.618 3.942 0.037 1.00 96.38 98 PHE A O 1
ATOM 794 N N . LYS A 1 99 ? -9.674 3.058 -0.082 1.00 95.00 99 LYS A N 1
ATOM 795 C CA . LYS A 1 99 ? -10.373 4.355 -0.057 1.00 95.00 99 LYS A CA 1
ATOM 796 C C . LYS A 1 99 ? -10.057 5.197 1.182 1.00 95.00 99 LYS A C 1
ATOM 798 O O . LYS A 1 99 ? -10.155 6.412 1.110 1.00 95.00 99 LYS A O 1
ATOM 803 N N . GLY A 1 100 ? -9.724 4.567 2.309 1.00 90.19 100 GLY A N 1
ATOM 804 C CA . GLY A 1 100 ? -9.354 5.267 3.545 1.00 90.19 100 GLY A CA 1
ATOM 805 C C . GLY A 1 100 ? -7.857 5.272 3.835 1.00 90.19 100 GLY A C 1
ATOM 806 O O . GLY A 1 100 ? -7.490 5.468 4.989 1.00 90.19 100 GLY A O 1
ATOM 807 N N . ALA A 1 101 ? -7.018 4.971 2.844 1.00 95.12 101 ALA A N 1
ATOM 808 C CA . ALA A 1 101 ? -5.576 4.878 3.013 1.00 95.12 101 ALA A CA 1
ATOM 809 C C . ALA A 1 101 ? -4.843 6.072 2.389 1.00 95.12 101 ALA A C 1
ATOM 811 O O . ALA A 1 101 ? -5.375 6.750 1.511 1.00 95.12 101 ALA A O 1
ATOM 812 N N . VAL A 1 102 ? -3.599 6.281 2.819 1.00 95.50 102 VAL A N 1
ATOM 813 C CA . VAL A 1 102 ? -2.632 7.166 2.150 1.00 95.50 102 VAL A CA 1
ATOM 814 C C . VAL A 1 102 ? -1.635 6.313 1.368 1.00 95.50 102 VAL A C 1
ATOM 816 O O . VAL A 1 102 ? -1.182 5.278 1.859 1.00 95.50 102 VAL A O 1
ATOM 819 N N . PHE A 1 103 ? -1.261 6.736 0.165 1.00 95.00 103 PHE A N 1
ATOM 820 C CA . PHE A 1 103 ? -0.285 6.016 -0.653 1.00 95.00 103 PHE A CA 1
ATOM 821 C C . PHE A 1 103 ? 1.077 6.711 -0.679 1.00 95.00 103 PHE A C 1
ATOM 823 O O . PHE A 1 103 ? 1.172 7.931 -0.746 1.00 95.00 103 PHE A O 1
ATOM 830 N N . LEU A 1 104 ? 2.143 5.923 -0.646 1.00 91.69 104 LEU A N 1
ATOM 831 C CA . LEU A 1 104 ? 3.518 6.363 -0.850 1.00 91.69 104 LEU A CA 1
ATOM 832 C C . LEU A 1 104 ? 4.023 5.684 -2.119 1.00 91.69 104 LEU A C 1
ATOM 834 O O . LEU A 1 104 ? 4.074 4.460 -2.172 1.00 91.69 104 LEU A O 1
ATOM 838 N N . ALA A 1 105 ? 4.348 6.435 -3.161 1.00 91.19 105 ALA A N 1
ATOM 839 C CA . ALA A 1 105 ? 4.668 5.855 -4.461 1.00 91.19 105 ALA A CA 1
ATOM 840 C C . ALA A 1 105 ? 6.104 6.149 -4.878 1.00 91.19 105 ALA A C 1
ATOM 842 O O . ALA A 1 105 ? 6.594 7.260 -4.693 1.00 91.19 105 ALA A O 1
ATOM 843 N N . VAL A 1 106 ? 6.750 5.169 -5.510 1.00 88.50 106 VAL A N 1
ATOM 844 C CA . VAL A 1 106 ? 8.094 5.337 -6.093 1.00 88.50 106 VAL A CA 1
ATOM 845 C C . VAL A 1 106 ? 8.106 6.224 -7.344 1.00 88.50 106 VAL A C 1
ATOM 847 O O . VAL A 1 106 ? 9.152 6.723 -7.738 1.00 88.50 106 VAL A O 1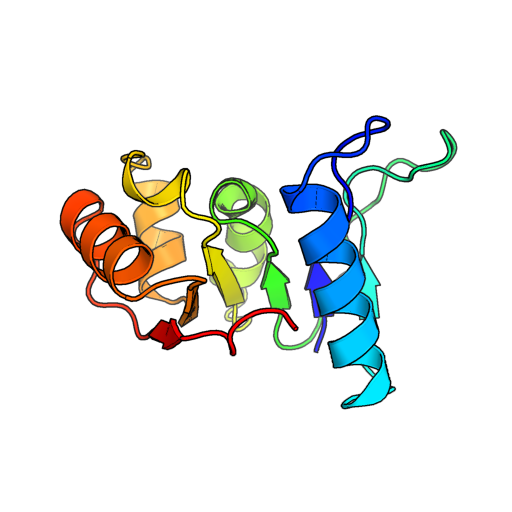
ATOM 850 N N . SER A 1 107 ? 6.955 6.422 -7.993 1.00 91.25 107 SER A N 1
ATOM 851 C CA . SER A 1 107 ? 6.816 7.320 -9.141 1.00 91.25 107 SER A CA 1
ATOM 852 C C . SER A 1 107 ? 5.392 7.868 -9.246 1.00 91.25 107 SER A C 1
ATOM 854 O O . SER A 1 107 ? 4.429 7.222 -8.816 1.00 91.25 107 SER A O 1
ATOM 856 N N . ARG A 1 108 ? 5.249 9.046 -9.870 1.00 94.81 108 ARG A N 1
ATOM 857 C CA . ARG A 1 108 ? 3.937 9.625 -10.206 1.00 94.81 108 ARG A CA 1
ATOM 858 C C . ARG A 1 108 ? 3.126 8.670 -11.086 1.00 94.81 108 ARG A C 1
ATOM 860 O O . ARG A 1 108 ? 1.965 8.414 -10.786 1.00 94.81 108 ARG A O 1
ATOM 867 N N . TYR A 1 109 ? 3.766 8.084 -12.102 1.00 95.00 109 TYR A N 1
ATOM 868 C CA . TYR A 1 109 ? 3.139 7.107 -12.994 1.00 95.00 109 TYR A CA 1
ATOM 869 C C . TYR A 1 109 ? 2.506 5.947 -12.216 1.00 95.00 109 TYR A C 1
ATOM 871 O O . TYR A 1 109 ? 1.340 5.617 -12.431 1.00 95.00 109 TYR A O 1
ATOM 879 N N . THR A 1 110 ? 3.246 5.361 -11.270 1.00 94.31 110 THR A N 1
ATOM 880 C CA . THR A 1 110 ? 2.753 4.252 -10.448 1.00 94.31 110 THR A CA 1
ATOM 881 C C . THR A 1 110 ? 1.524 4.657 -9.638 1.00 94.31 110 THR A C 1
ATOM 883 O O . THR A 1 110 ? 0.545 3.910 -9.615 1.00 94.31 110 THR A O 1
ATOM 886 N N . ALA A 1 111 ? 1.553 5.832 -8.999 1.00 96.06 111 ALA A N 1
ATOM 887 C CA . ALA A 1 111 ? 0.436 6.328 -8.199 1.00 96.06 111 ALA A CA 1
ATOM 888 C C . ALA A 1 111 ? -0.818 6.560 -9.051 1.00 96.06 111 ALA A C 1
ATOM 890 O O . ALA A 1 111 ? -1.875 5.991 -8.774 1.00 96.06 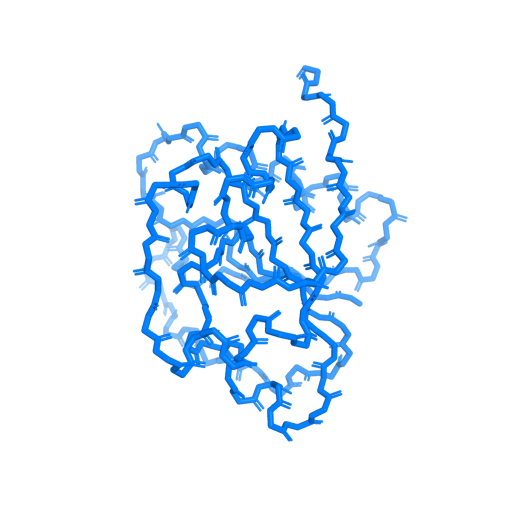111 ALA A O 1
ATOM 891 N N . GLU A 1 112 ? -0.696 7.359 -10.110 1.00 97.06 112 GLU A N 1
ATOM 892 C CA . GLU A 1 112 ? -1.820 7.748 -10.964 1.00 97.06 112 GLU A CA 1
ATOM 893 C C . GLU A 1 112 ? -2.448 6.533 -11.642 1.00 97.06 112 GLU A C 1
ATOM 895 O O . GLU A 1 112 ? -3.670 6.360 -11.614 1.00 97.06 112 GLU A O 1
ATOM 900 N N . ARG A 1 113 ? -1.618 5.636 -12.184 1.00 97.56 113 ARG A N 1
ATOM 901 C CA . ARG A 1 113 ? -2.092 4.415 -12.835 1.00 97.56 113 ARG A CA 1
ATOM 902 C C . ARG A 1 113 ? -2.795 3.489 -11.845 1.00 97.56 113 ARG A C 1
ATOM 904 O O . ARG A 1 113 ? -3.884 3.005 -12.156 1.00 97.56 113 ARG A O 1
ATOM 911 N N . PHE A 1 114 ? -2.226 3.278 -10.653 1.00 97.44 114 PHE A N 1
ATOM 912 C CA . PHE A 1 114 ? -2.839 2.458 -9.603 1.00 97.44 114 PHE A CA 1
ATOM 913 C C . PHE A 1 114 ? -4.206 3.006 -9.180 1.00 97.44 114 PHE A C 1
ATOM 915 O O . PHE A 1 114 ? -5.181 2.247 -9.124 1.00 97.44 114 PHE A O 1
ATOM 922 N N . LEU A 1 115 ? -4.294 4.312 -8.905 1.00 97.25 115 LEU A N 1
ATOM 923 C CA . LEU A 1 115 ? -5.533 4.963 -8.479 1.00 97.25 115 LEU A CA 1
ATOM 924 C C . LEU A 1 115 ? -6.594 4.908 -9.579 1.00 97.25 115 LEU A C 1
ATOM 926 O O . LEU A 1 115 ? -7.731 4.513 -9.311 1.00 97.25 115 LEU A O 1
ATOM 930 N N . HIS A 1 116 ? -6.213 5.203 -10.82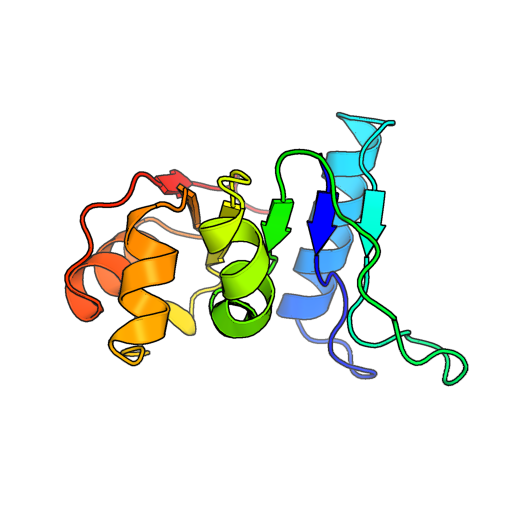4 1.00 97.69 116 HIS A N 1
ATOM 931 C CA . HIS A 1 116 ? -7.098 5.121 -11.982 1.00 97.69 116 HIS A CA 1
ATOM 932 C C . HIS A 1 116 ? -7.640 3.698 -12.186 1.00 97.69 116 HIS A C 1
ATOM 934 O O . HIS A 1 116 ? -8.855 3.487 -12.222 1.00 97.69 116 HIS A O 1
ATOM 940 N N . LEU A 1 117 ? -6.754 2.697 -12.243 1.00 97.06 117 LEU A N 1
ATOM 941 C CA . LEU A 1 117 ? -7.119 1.294 -12.467 1.00 97.06 117 LEU A CA 1
ATOM 942 C C . LEU A 1 117 ? -8.054 0.752 -11.373 1.00 97.06 117 LEU A C 1
ATOM 944 O O . LEU A 1 117 ? -8.940 -0.067 -11.639 1.00 97.06 117 LEU A O 1
ATOM 948 N N . ASN A 1 118 ? -7.879 1.227 -10.139 1.00 97.62 118 ASN A N 1
ATOM 949 C CA . ASN A 1 118 ? -8.684 0.829 -8.990 1.00 97.62 118 ASN A CA 1
ATOM 950 C C . ASN A 1 118 ? -9.860 1.776 -8.705 1.00 97.62 118 ASN A C 1
ATOM 952 O O . ASN A 1 118 ? -10.599 1.526 -7.755 1.00 97.62 118 ASN A O 1
ATOM 956 N N . ARG A 1 119 ? -10.098 2.801 -9.534 1.00 97.12 119 ARG A N 1
ATOM 957 C CA . ARG A 1 119 ? -11.165 3.803 -9.344 1.00 97.12 119 ARG A CA 1
ATOM 958 C C . ARG A 1 119 ? -11.143 4.403 -7.929 1.00 97.12 119 ARG A C 1
ATOM 960 O O . ARG A 1 119 ? -12.150 4.390 -7.216 1.00 97.12 119 ARG A O 1
ATOM 967 N N . LEU A 1 120 ? -9.965 4.853 -7.507 1.00 96.69 120 LEU A N 1
ATOM 968 C CA . LEU A 1 120 ? -9.697 5.441 -6.196 1.00 96.69 120 LEU A CA 1
ATOM 969 C C . LEU A 1 120 ? -9.355 6.929 -6.335 1.00 96.69 120 LEU A C 1
ATOM 971 O O . LEU A 1 120 ? -8.719 7.330 -7.302 1.00 96.69 120 LEU A O 1
ATOM 975 N N . SER A 1 121 ? -9.722 7.720 -5.328 1.00 94.12 121 SER A N 1
ATOM 976 C CA . SER A 1 121 ? -9.404 9.153 -5.205 1.00 94.12 121 SER A CA 1
ATOM 977 C C . SER A 1 121 ? -8.620 9.444 -3.916 1.00 94.12 121 SER A C 1
ATOM 979 O O . SER A 1 121 ? -8.850 10.445 -3.243 1.00 94.12 121 SER A O 1
ATOM 981 N N . ALA A 1 122 ? -7.764 8.505 -3.514 1.00 93.25 122 ALA A N 1
ATOM 982 C CA . ALA A 1 122 ? -7.049 8.551 -2.244 1.00 93.25 122 ALA A CA 1
ATOM 983 C C . ALA A 1 122 ? -5.806 9.460 -2.310 1.00 93.25 122 ALA A C 1
ATOM 985 O O . ALA A 1 122 ? -5.175 9.547 -3.369 1.00 93.25 122 ALA A O 1
ATOM 986 N N . PRO A 1 123 ? -5.423 10.104 -1.190 1.00 95.56 123 PRO A N 1
ATOM 987 C CA . PRO A 1 123 ? -4.215 10.918 -1.124 1.00 95.56 123 PRO A CA 1
ATOM 988 C C . PRO A 1 123 ? -2.959 10.070 -1.343 1.00 95.56 123 PRO A C 1
ATOM 990 O O . PRO A 1 123 ? -2.879 8.915 -0.908 1.00 95.56 123 PRO A O 1
ATO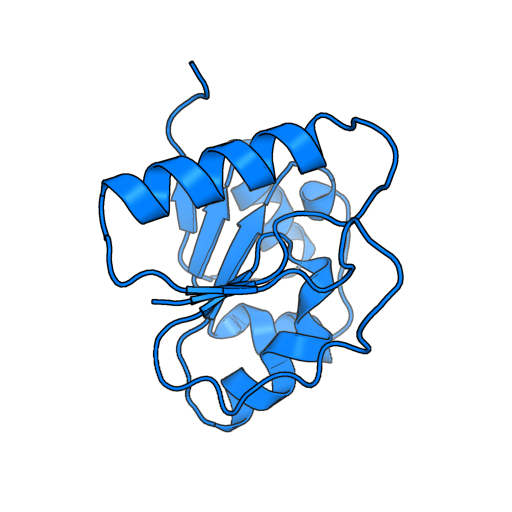M 993 N N . TRP A 1 124 ? -1.959 10.660 -1.994 1.00 95.88 124 TRP A N 1
ATOM 994 C CA . TRP A 1 124 ? -0.679 10.010 -2.232 1.00 95.88 124 TRP A CA 1
ATOM 995 C C . TRP A 1 124 ? 0.490 10.997 -2.205 1.00 95.88 124 TRP A C 1
ATOM 997 O O . TRP A 1 124 ? 0.324 12.182 -2.490 1.00 95.88 124 TRP A O 1
ATOM 1007 N N . HIS A 1 125 ? 1.676 10.487 -1.878 1.00 93.44 125 HIS A N 1
ATOM 1008 C CA . HIS A 1 125 ? 2.928 11.237 -1.859 1.00 93.44 125 HIS A CA 1
ATOM 1009 C C . HIS A 1 125 ? 4.009 10.491 -2.635 1.00 93.44 125 HIS A C 1
ATOM 1011 O O . HIS A 1 125 ? 4.056 9.257 -2.638 1.00 93.44 125 HIS A O 1
ATOM 1017 N N . LEU A 1 126 ? 4.881 11.251 -3.292 1.00 90.19 126 LEU A N 1
ATOM 1018 C CA . LEU A 1 126 ? 6.055 10.703 -3.949 1.00 90.19 126 LEU A CA 1
ATOM 1019 C C . LEU A 1 126 ? 7.124 10.413 -2.894 1.00 90.19 126 LEU A C 1
ATOM 1021 O O . LEU A 1 126 ? 7.423 11.266 -2.058 1.00 90.19 126 LEU A O 1
ATOM 1025 N N . LEU A 1 127 ? 7.690 9.212 -2.930 1.00 81.81 127 LEU A N 1
ATOM 1026 C CA . LEU A 1 127 ? 8.881 8.905 -2.153 1.00 81.81 127 LEU A CA 1
ATOM 1027 C C . LEU A 1 127 ? 10.082 9.614 -2.786 1.00 81.81 127 LEU A C 1
ATOM 1029 O O . LEU A 1 127 ? 10.143 9.713 -4.014 1.00 81.81 127 LEU A O 1
ATOM 1033 N N . PRO A 1 128 ? 11.037 10.101 -1.979 1.00 73.94 128 PRO A N 1
ATOM 1034 C CA . PRO A 1 128 ? 12.271 10.632 -2.530 1.00 73.94 128 PRO A CA 1
ATOM 1035 C C . PRO A 1 128 ? 12.938 9.556 -3.404 1.00 73.94 128 PRO A C 1
ATOM 1037 O O . PRO A 1 128 ? 12.849 8.365 -3.070 1.00 73.94 128 PRO A O 1
ATOM 1040 N N . PRO A 1 129 ? 13.569 9.944 -4.527 1.00 63.47 129 PRO A N 1
ATOM 1041 C CA . PRO A 1 129 ? 14.342 9.007 -5.330 1.00 63.47 129 PRO A CA 1
ATOM 1042 C C . PRO A 1 129 ? 15.361 8.315 -4.420 1.00 63.47 129 PRO A C 1
ATOM 1044 O O . PRO A 1 129 ? 16.003 8.967 -3.596 1.00 63.47 129 PRO A O 1
ATOM 1047 N N . ALA A 1 130 ? 15.442 6.986 -4.512 1.00 54.47 130 ALA A N 1
ATOM 1048 C CA . ALA A 1 130 ? 16.452 6.235 -3.779 1.00 54.47 130 ALA A CA 1
ATOM 1049 C C . ALA A 1 130 ? 17.832 6.718 -4.247 1.00 54.47 130 ALA A C 1
ATOM 1051 O O . ALA A 1 130 ? 18.087 6.713 -5.452 1.00 54.47 130 ALA A O 1
ATOM 1052 N N . LEU A 1 131 ? 18.655 7.182 -3.301 1.00 36.62 131 LEU A N 1
ATOM 1053 C CA . LEU A 1 131 ? 20.090 7.386 -3.503 1.00 36.62 131 LEU A CA 1
ATOM 1054 C C . LEU A 1 131 ? 20.764 6.053 -3.844 1.00 36.62 131 LEU A C 1
ATOM 1056 O O . LEU A 1 131 ? 20.379 5.036 -3.216 1.00 36.62 131 LEU A O 1
#

Organism: NCBI:txid999894

Secondary structure (DSSP, 8-state):
-EEE-S---SS--HHHHHHHHHHHHHHHH-TT-EEE-SS-SSTT---------S-EEES-GGGHHHHHHHHHTT--EEEEE-SGGGG-PPPHHHHHHHHTEEEEES-HHHHHHHHHHTT----EEEPPPP-